Protein AF-A0A7X6NZ02-F1 (afdb_monomer)

Structure (mmCIF, N/CA/C/O backbone):
data_AF-A0A7X6NZ02-F1
#
_entry.id   AF-A0A7X6NZ02-F1
#
loop_
_atom_site.group_PDB
_atom_site.id
_atom_site.type_symbol
_atom_site.label_atom_id
_atom_site.label_alt_id
_atom_site.label_comp_id
_atom_site.label_asym_id
_atom_site.label_entity_id
_atom_site.label_seq_id
_atom_site.pdbx_PDB_ins_code
_atom_site.Cartn_x
_atom_site.Cartn_y
_atom_site.Cartn_z
_atom_site.occupancy
_atom_site.B_iso_or_equiv
_atom_site.auth_seq_id
_atom_site.auth_comp_id
_atom_site.auth_asym_id
_atom_site.auth_atom_id
_atom_site.pdbx_PDB_model_num
ATOM 1 N N . MET A 1 1 ? 21.501 83.899 -8.009 1.00 46.31 1 MET A N 1
ATOM 2 C CA . MET A 1 1 ? 20.487 82.890 -7.628 1.00 46.31 1 MET A CA 1
ATOM 3 C C . MET A 1 1 ? 20.580 81.729 -8.612 1.00 46.31 1 MET A C 1
ATOM 5 O O . MET A 1 1 ? 20.074 81.864 -9.714 1.00 46.31 1 MET A O 1
ATOM 9 N N . SER A 1 2 ? 21.240 80.621 -8.259 1.00 48.41 2 SER A N 1
ATOM 10 C CA . SER A 1 2 ? 21.331 79.442 -9.140 1.00 48.41 2 SER A CA 1
ATOM 11 C C . SER A 1 2 ? 21.045 78.177 -8.340 1.00 48.41 2 SER A C 1
ATOM 13 O O . SER A 1 2 ? 21.860 77.738 -7.535 1.00 48.41 2 SER A O 1
ATOM 15 N N . ARG A 1 3 ? 19.843 77.617 -8.525 1.00 57.31 3 ARG A N 1
ATOM 16 C CA . ARG A 1 3 ? 19.430 76.333 -7.945 1.00 57.31 3 ARG A CA 1
ATOM 17 C C . ARG A 1 3 ? 19.993 75.203 -8.809 1.00 57.31 3 ARG A C 1
ATOM 19 O O . ARG A 1 3 ? 19.470 74.936 -9.888 1.00 57.31 3 ARG A O 1
ATOM 26 N N . SER A 1 4 ? 21.047 74.549 -8.326 1.00 56.84 4 SER A N 1
ATOM 27 C CA . SER A 1 4 ? 21.543 73.292 -8.895 1.00 56.84 4 SER A CA 1
ATOM 28 C C . SER A 1 4 ? 20.487 72.196 -8.695 1.00 56.84 4 SER A C 1
ATOM 30 O O . SER A 1 4 ? 20.038 71.950 -7.573 1.00 56.84 4 SER A O 1
ATOM 32 N N . ARG A 1 5 ? 20.014 71.592 -9.792 1.00 63.12 5 ARG A N 1
ATOM 33 C CA . ARG A 1 5 ? 18.965 70.560 -9.787 1.00 63.12 5 ARG A CA 1
ATOM 34 C C . ARG A 1 5 ? 19.572 69.214 -9.391 1.00 63.12 5 ARG A C 1
ATOM 36 O O . ARG A 1 5 ? 20.459 68.706 -10.068 1.00 63.12 5 ARG A O 1
ATOM 43 N N . ARG A 1 6 ? 19.064 68.622 -8.309 1.00 61.19 6 ARG A N 1
ATOM 44 C CA . ARG A 1 6 ? 19.419 67.270 -7.857 1.00 61.19 6 ARG A CA 1
ATOM 45 C C . ARG A 1 6 ? 18.830 66.236 -8.834 1.00 61.19 6 ARG A C 1
ATOM 47 O O . ARG A 1 6 ? 17.635 66.328 -9.119 1.00 61.19 6 ARG A O 1
ATOM 54 N N . PRO A 1 7 ? 19.607 65.266 -9.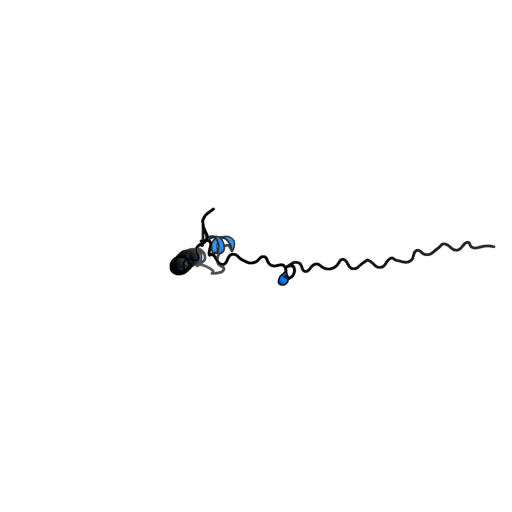347 1.00 60.12 7 PRO A N 1
ATOM 55 C CA . PRO A 1 7 ? 19.079 64.273 -10.274 1.00 60.12 7 PRO A CA 1
ATOM 56 C C . PRO A 1 7 ? 18.175 63.287 -9.526 1.00 60.12 7 PRO A C 1
ATOM 58 O O . PRO A 1 7 ? 18.567 62.691 -8.522 1.00 60.12 7 PRO A O 1
ATOM 61 N N . THR A 1 8 ? 16.946 63.128 -10.008 1.00 64.19 8 THR A N 1
ATOM 62 C CA . THR A 1 8 ? 15.986 62.140 -9.516 1.00 64.19 8 THR A CA 1
ATOM 63 C C . THR A 1 8 ? 16.355 60.759 -10.060 1.00 64.19 8 THR A C 1
ATOM 65 O O . THR A 1 8 ? 16.347 60.515 -11.266 1.00 64.19 8 THR A O 1
ATOM 68 N N . LYS A 1 9 ? 16.712 59.840 -9.156 1.00 63.50 9 LYS A N 1
ATOM 69 C CA . LYS A 1 9 ? 16.978 58.431 -9.476 1.00 63.50 9 LYS A CA 1
ATOM 70 C C . LYS A 1 9 ? 15.669 57.790 -9.956 1.00 63.50 9 LYS A C 1
ATOM 72 O O . LYS A 1 9 ? 14.696 57.758 -9.206 1.00 63.50 9 LYS A O 1
ATOM 77 N N . LYS A 1 10 ? 15.629 57.306 -11.201 1.00 67.94 10 LYS A N 1
ATOM 78 C CA . LYS A 1 10 ? 14.484 56.539 -11.717 1.00 67.94 10 LYS A CA 1
ATOM 79 C C . LYS A 1 10 ? 14.401 55.195 -10.976 1.00 67.94 10 LYS A C 1
ATOM 81 O O . LYS A 1 10 ? 15.439 54.549 -10.830 1.00 67.94 10 LYS A O 1
ATOM 86 N N . PRO A 1 11 ? 13.212 54.757 -10.527 1.00 62.28 11 PRO A N 1
ATOM 87 C CA . PRO A 1 11 ? 13.054 53.437 -9.934 1.00 62.28 11 PRO A CA 1
ATOM 88 C C . PRO A 1 11 ? 13.285 52.372 -11.012 1.00 62.28 11 PRO A C 1
ATOM 90 O O . PRO A 1 11 ? 12.618 52.368 -12.048 1.00 62.28 11 PRO A O 1
ATOM 93 N N . GLN A 1 12 ? 14.261 51.490 -10.789 1.00 65.94 12 GLN A N 1
ATOM 94 C CA . GLN A 1 12 ? 14.431 50.283 -11.594 1.00 65.94 12 GLN A CA 1
ATOM 95 C C . GLN A 1 12 ? 13.219 49.383 -11.355 1.00 65.94 12 GLN A C 1
ATOM 97 O O . GLN A 1 12 ? 12.921 49.032 -10.214 1.00 65.94 12 GLN A O 1
ATOM 102 N N . LYS A 1 13 ? 12.507 49.031 -12.431 1.00 64.94 13 LYS A N 1
ATOM 103 C CA . LYS A 1 13 ? 11.487 47.983 -12.366 1.00 64.94 13 LYS A CA 1
ATOM 104 C C . LYS A 1 13 ? 12.183 46.679 -11.961 1.00 64.94 13 LYS A C 1
ATOM 106 O O . LYS A 1 13 ? 13.188 46.349 -12.594 1.00 64.94 13 LYS A O 1
ATOM 111 N N . PRO A 1 14 ? 11.685 45.961 -10.941 1.00 61.91 14 PRO A N 1
ATOM 112 C 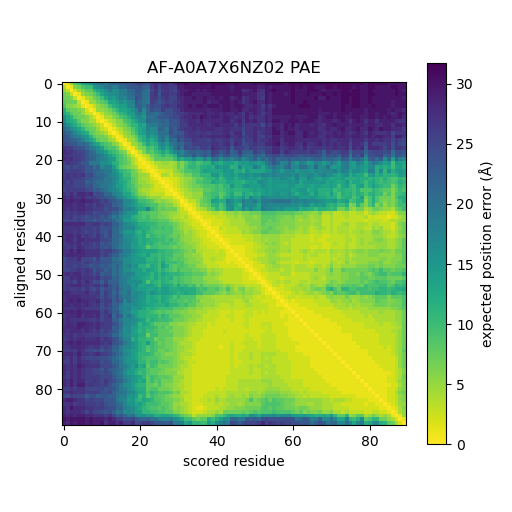CA . PRO A 1 14 ? 12.214 44.649 -10.616 1.00 61.91 14 PRO A CA 1
ATOM 113 C C . PRO A 1 14 ? 12.054 43.760 -11.849 1.00 61.91 14 PRO A C 1
ATOM 115 O O . PRO A 1 14 ? 10.976 43.694 -12.445 1.00 61.91 14 PRO A O 1
ATOM 118 N N . THR A 1 15 ? 13.149 43.135 -12.271 1.00 65.69 15 THR A N 1
ATOM 119 C CA . THR A 1 15 ? 13.112 42.068 -13.265 1.00 65.69 15 THR A CA 1
ATOM 120 C C . THR A 1 15 ? 12.181 40.983 -12.734 1.00 65.69 15 THR A C 1
ATOM 122 O O . THR A 1 15 ? 12.353 40.574 -11.582 1.00 65.69 15 THR A O 1
ATOM 125 N N . PRO A 1 16 ? 11.178 40.539 -13.512 1.00 60.97 16 PRO A N 1
ATOM 126 C CA . PRO A 1 16 ? 10.333 39.440 -13.088 1.00 60.97 16 PRO A CA 1
ATOM 127 C C . PRO A 1 16 ? 11.243 38.227 -12.924 1.00 60.97 16 PRO A C 1
ATOM 129 O O . PRO A 1 16 ? 11.815 37.728 -13.892 1.00 60.97 16 PRO A O 1
ATOM 132 N N . VAL A 1 17 ? 11.444 37.808 -11.676 1.00 64.75 17 VAL A N 1
ATOM 133 C CA . VAL A 1 17 ? 12.033 36.507 -11.384 1.00 64.75 17 VAL A CA 1
ATOM 134 C C . VAL A 1 17 ? 11.064 35.522 -12.009 1.00 64.75 17 VAL A C 1
ATOM 136 O O . VAL A 1 17 ? 9.902 35.491 -11.603 1.00 64.75 17 VAL A O 1
ATOM 139 N N . ALA A 1 18 ? 11.504 34.819 -13.056 1.00 65.12 18 ALA A N 1
ATOM 140 C CA . ALA A 1 18 ? 10.703 33.787 -13.691 1.00 65.12 18 ALA A CA 1
ATOM 141 C C . ALA A 1 18 ? 10.197 32.877 -12.573 1.00 65.12 18 ALA A C 1
ATOM 143 O O . ALA A 1 18 ? 10.995 32.258 -11.864 1.00 65.12 18 ALA A O 1
ATOM 144 N N . THR A 1 19 ? 8.888 32.908 -12.338 1.00 65.75 19 THR A N 1
ATOM 145 C CA . THR A 1 19 ? 8.230 32.049 -11.368 1.00 65.75 19 THR A CA 1
ATOM 146 C C . THR A 1 19 ? 8.409 30.646 -11.917 1.00 65.75 19 THR A C 1
ATOM 148 O O . THR A 1 19 ? 7.661 30.227 -12.790 1.00 65.75 19 THR A O 1
ATOM 151 N N . ARG A 1 20 ? 9.489 29.963 -11.519 1.00 65.44 20 ARG A N 1
ATOM 152 C CA . ARG A 1 20 ? 9.609 28.530 -11.770 1.00 65.44 20 ARG A CA 1
ATOM 153 C C . ARG A 1 20 ? 8.381 27.921 -11.123 1.00 65.44 20 ARG A C 1
ATOM 155 O O . ARG A 1 20 ? 8.187 28.102 -9.919 1.00 65.44 20 ARG A O 1
ATOM 162 N N . ASP A 1 21 ? 7.563 27.254 -11.925 1.00 73.00 21 ASP A N 1
ATOM 163 C CA . ASP A 1 21 ? 6.493 26.434 -11.392 1.00 73.00 21 ASP A CA 1
ATOM 164 C C . ASP A 1 21 ? 7.116 25.474 -10.386 1.00 73.00 21 ASP A C 1
ATOM 166 O O . ASP A 1 21 ? 8.119 24.811 -10.664 1.00 73.00 21 ASP A O 1
ATOM 170 N N . PHE A 1 22 ? 6.563 25.477 -9.175 1.00 74.62 22 PHE A N 1
ATOM 171 C CA . PHE A 1 22 ? 7.101 24.740 -8.034 1.00 74.62 22 PHE A CA 1
ATOM 172 C C . PHE A 1 22 ? 7.295 23.248 -8.352 1.00 74.62 22 PHE A C 1
ATOM 174 O O . PHE A 1 22 ? 8.229 22.627 -7.854 1.00 74.62 22 PHE A O 1
ATOM 181 N N . TRP A 1 23 ? 6.449 22.709 -9.231 1.00 80.69 23 TRP A N 1
ATOM 182 C CA . TRP A 1 23 ? 6.441 21.310 -9.649 1.00 80.69 23 TRP A CA 1
ATOM 183 C C . TRP A 1 23 ? 7.244 21.017 -10.929 1.00 80.69 23 TRP A C 1
ATOM 185 O O . TRP A 1 23 ? 7.374 19.854 -11.291 1.00 80.69 23 TRP A O 1
ATOM 195 N N . GLY A 1 24 ? 7.818 22.030 -11.590 1.00 82.56 24 GLY A N 1
ATOM 196 C CA . GLY A 1 24 ? 8.498 21.861 -12.881 1.00 82.56 24 GLY A CA 1
ATOM 197 C C . GLY A 1 24 ? 7.535 21.635 -14.053 1.00 8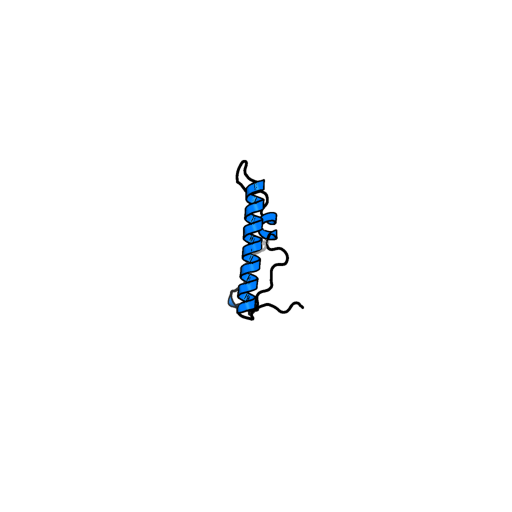2.56 24 GLY A C 1
ATOM 198 O O . GLY A 1 24 ? 6.328 21.840 -13.920 1.00 82.56 24 GLY A O 1
ATOM 199 N N . SER A 1 25 ? 8.075 21.256 -15.215 1.00 83.44 25 SER A N 1
ATOM 200 C CA . SER A 1 25 ? 7.278 20.906 -16.395 1.00 83.44 25 SER A CA 1
ATOM 201 C C . SER A 1 25 ? 7.098 19.388 -16.503 1.00 83.44 25 SER A C 1
ATOM 203 O O . SER A 1 25 ? 7.957 18.624 -16.066 1.00 83.44 25 SER A O 1
ATOM 205 N N . PHE A 1 26 ? 5.982 18.939 -17.088 1.00 79.94 26 PHE A N 1
ATOM 206 C CA . PHE A 1 26 ? 5.749 17.510 -17.338 1.00 79.94 26 PHE A CA 1
ATOM 207 C C . PHE A 1 26 ? 6.784 16.908 -18.296 1.00 79.94 26 PHE A C 1
ATOM 209 O O . PHE A 1 26 ? 7.111 15.732 -18.165 1.00 79.94 26 PHE A O 1
ATOM 216 N N . ASP A 1 27 ? 7.313 17.717 -19.215 1.00 84.44 27 ASP A N 1
ATOM 217 C CA . ASP A 1 27 ? 8.325 17.298 -20.188 1.00 84.44 27 ASP A CA 1
ATOM 218 C C . ASP A 1 27 ? 9.690 17.018 -19.531 1.00 84.44 27 ASP A C 1
ATOM 220 O O . ASP A 1 27 ? 10.516 16.315 -20.107 1.00 84.44 27 ASP A O 1
ATOM 224 N N . ASP A 1 28 ? 9.917 17.528 -18.314 1.00 84.19 28 ASP A N 1
ATOM 225 C CA . ASP A 1 28 ? 11.144 17.310 -17.537 1.00 84.19 28 ASP A CA 1
ATOM 226 C C . ASP A 1 28 ? 11.065 16.082 -16.610 1.00 84.19 28 ASP A C 1
ATOM 228 O O . ASP A 1 28 ? 12.000 15.823 -15.843 1.00 84.19 28 ASP A O 1
ATOM 232 N N . LEU A 1 29 ? 9.952 15.339 -16.613 1.00 83.12 29 LEU A N 1
ATOM 233 C CA . LEU A 1 29 ? 9.830 14.152 -15.772 1.00 83.12 29 LEU A CA 1
ATOM 234 C C . LEU A 1 29 ? 10.790 13.061 -16.269 1.00 83.12 29 LEU A C 1
ATOM 236 O O . LEU A 1 29 ? 10.813 12.765 -17.465 1.00 83.12 29 LEU A O 1
ATOM 240 N N . PRO A 1 30 ? 11.572 12.434 -15.371 1.00 81.94 30 PRO A N 1
ATOM 241 C CA . PRO A 1 30 ? 12.385 11.295 -15.755 1.00 81.94 30 PRO A CA 1
ATOM 242 C C . PRO A 1 30 ? 11.479 10.178 -16.271 1.00 81.94 30 PRO A C 1
ATOM 244 O O . PRO A 1 30 ? 10.375 9.965 -15.762 1.00 81.94 30 PRO A O 1
ATOM 247 N N . GLU A 1 31 ? 11.964 9.449 -17.271 1.00 80.94 31 GLU A N 1
ATOM 248 C CA . GLU A 1 31 ? 11.297 8.242 -17.738 1.00 80.94 31 GLU A CA 1
ATOM 249 C C . GLU A 1 31 ? 11.230 7.254 -16.563 1.00 80.94 31 GLU A C 1
ATOM 251 O O . GLU A 1 31 ? 12.251 6.901 -15.967 1.00 80.94 31 GLU A O 1
ATOM 256 N N . GLY A 1 32 ? 10.010 6.920 -16.136 1.00 73.69 32 GLY A N 1
ATOM 257 C CA . GLY A 1 32 ? 9.789 6.130 -14.929 1.00 73.69 32 GLY A CA 1
ATOM 258 C C . GLY A 1 32 ? 10.200 4.673 -15.121 1.00 73.69 32 GLY A C 1
ATOM 259 O O . GLY A 1 32 ? 9.996 4.105 -16.194 1.00 73.69 32 GLY A O 1
ATOM 260 N N . ASP A 1 33 ? 10.719 4.045 -14.063 1.00 78.88 33 ASP A N 1
ATOM 261 C CA . ASP A 1 33 ? 10.839 2.589 -14.037 1.00 78.88 33 ASP A CA 1
ATOM 262 C C . ASP A 1 33 ? 9.426 1.982 -14.027 1.00 78.88 33 ASP A C 1
ATOM 264 O O . ASP A 1 33 ? 8.603 2.289 -13.163 1.00 78.88 33 ASP A O 1
ATOM 268 N N . ALA A 1 34 ? 9.127 1.142 -15.019 1.00 81.12 34 ALA A N 1
ATOM 269 C CA . ALA A 1 34 ? 7.846 0.448 -15.119 1.00 81.12 34 ALA A CA 1
ATOM 270 C C . ALA A 1 34 ? 7.709 -0.687 -14.087 1.00 81.12 34 ALA A C 1
ATOM 272 O O . ALA A 1 34 ? 6.637 -1.289 -13.966 1.00 81.12 34 ALA A O 1
ATOM 273 N N . ARG A 1 35 ? 8.791 -1.013 -13.371 1.00 88.81 35 ARG A N 1
ATOM 274 C CA . ARG A 1 35 ? 8.826 -2.073 -12.371 1.00 88.81 35 ARG A CA 1
ATOM 275 C C . ARG A 1 35 ? 8.285 -1.602 -11.023 1.00 88.81 35 ARG A C 1
ATOM 277 O O . ARG A 1 35 ? 8.460 -0.469 -10.587 1.00 88.81 35 ARG A O 1
ATOM 284 N N . VAL A 1 36 ? 7.630 -2.522 -10.332 1.00 89.00 36 VAL A N 1
ATOM 285 C CA . VAL A 1 36 ? 7.016 -2.318 -9.026 1.00 89.00 36 VAL A CA 1
ATOM 286 C C . VAL A 1 36 ? 8.011 -2.710 -7.941 1.00 89.00 36 VAL A C 1
ATOM 288 O O . VAL A 1 36 ? 8.395 -3.876 -7.834 1.00 89.00 36 VAL A O 1
ATOM 291 N N . SER A 1 37 ? 8.382 -1.747 -7.099 1.00 89.75 37 SER A N 1
ATOM 292 C CA . SER A 1 37 ? 9.103 -2.015 -5.854 1.00 89.75 37 SER A CA 1
ATOM 293 C C . SER A 1 37 ? 8.103 -2.294 -4.720 1.00 89.75 37 SER A C 1
ATOM 295 O O . SER A 1 37 ? 7.200 -1.479 -4.494 1.00 89.75 37 SER A O 1
ATOM 297 N N . PRO A 1 38 ? 8.196 -3.436 -4.015 1.00 86.56 38 PRO A N 1
ATOM 298 C CA . PRO A 1 38 ? 7.291 -3.745 -2.914 1.00 86.56 38 PRO A CA 1
ATOM 299 C C . PRO A 1 38 ? 7.523 -2.790 -1.736 1.00 86.56 38 PRO A C 1
ATOM 301 O O . PRO A 1 38 ? 8.656 -2.592 -1.300 1.00 86.56 38 PRO A O 1
ATOM 304 N N . ALA A 1 39 ? 6.450 -2.230 -1.174 1.00 87.81 39 ALA A N 1
ATOM 305 C CA . ALA A 1 39 ? 6.557 -1.412 0.031 1.00 87.81 39 ALA A CA 1
ATOM 306 C C . ALA A 1 39 ? 7.061 -2.258 1.216 1.00 87.81 39 ALA A C 1
ATOM 308 O O . ALA A 1 39 ? 6.493 -3.311 1.508 1.00 87.81 39 ALA A O 1
ATOM 309 N N . SER A 1 40 ? 8.094 -1.778 1.915 1.00 88.62 40 SER A N 1
ATOM 310 C CA . SER A 1 40 ? 8.675 -2.456 3.084 1.00 88.62 40 SER A CA 1
ATOM 311 C C . SER A 1 40 ? 7.712 -2.521 4.271 1.00 88.62 40 SER A C 1
ATOM 313 O O . SER A 1 40 ? 7.650 -3.534 4.964 1.00 88.62 40 SER A O 1
ATOM 315 N N . ASP A 1 41 ? 6.932 -1.459 4.474 1.00 91.38 41 ASP A N 1
ATOM 316 C CA . ASP A 1 41 ? 5.828 -1.405 5.427 1.00 91.38 41 ASP A CA 1
ATOM 317 C C . ASP A 1 41 ? 4.614 -0.718 4.768 1.00 91.38 41 ASP A C 1
ATOM 319 O O . ASP A 1 41 ? 4.524 0.515 4.743 1.00 91.38 41 ASP A O 1
ATOM 323 N N . PRO A 1 42 ? 3.657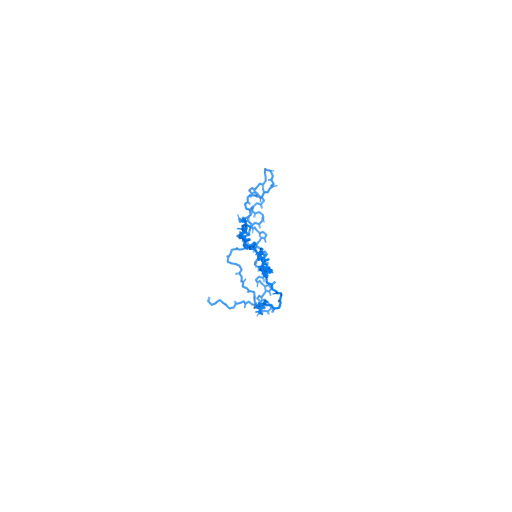 -1.491 4.218 1.00 88.12 42 PRO A N 1
ATOM 324 C CA . PRO A 1 42 ? 2.440 -0.948 3.617 1.00 88.12 42 PRO A CA 1
ATOM 325 C C . PRO A 1 42 ? 1.560 -0.165 4.603 1.00 88.12 42 PRO A C 1
ATOM 327 O O . PRO A 1 42 ? 0.793 0.703 4.184 1.00 88.12 42 PRO A O 1
ATOM 330 N N . ALA A 1 43 ? 1.653 -0.454 5.906 1.00 89.75 43 ALA A N 1
ATOM 331 C CA . ALA A 1 43 ? 0.837 0.185 6.934 1.00 89.75 43 ALA A CA 1
ATOM 332 C C . ALA A 1 43 ? 1.375 1.564 7.357 1.00 89.75 43 ALA A C 1
ATOM 334 O O . ALA A 1 43 ? 0.629 2.333 7.968 1.00 89.75 43 ALA A O 1
ATOM 335 N N . SER A 1 44 ? 2.611 1.913 6.972 1.00 90.31 44 SER A N 1
ATOM 336 C CA . SER A 1 44 ? 3.251 3.218 7.235 1.00 90.31 44 SER A CA 1
ATOM 337 C C . SER A 1 44 ? 2.371 4.414 6.875 1.00 90.31 44 SER A C 1
ATOM 339 O O . SER A 1 44 ? 2.378 5.441 7.549 1.00 90.31 44 SER A O 1
ATOM 341 N N . VAL A 1 45 ? 1.615 4.298 5.778 1.00 86.25 45 VAL A N 1
ATOM 342 C CA . VAL A 1 45 ? 0.734 5.369 5.301 1.00 86.25 45 VAL A CA 1
ATOM 343 C C . VAL A 1 45 ? -0.333 5.670 6.346 1.00 86.25 45 VAL A C 1
ATOM 345 O O . VAL A 1 45 ? -0.513 6.824 6.720 1.00 86.25 45 VAL A O 1
ATOM 348 N N . VAL A 1 46 ? -0.995 4.637 6.866 1.00 87.31 46 VAL A N 1
ATOM 349 C CA . VAL A 1 46 ? -2.060 4.781 7.864 1.00 87.31 46 VAL A CA 1
ATOM 350 C C . VAL A 1 46 ? -1.508 5.353 9.167 1.00 87.31 46 VAL A C 1
ATOM 352 O O . VAL A 1 46 ? -2.092 6.285 9.711 1.00 87.31 46 VAL A O 1
ATOM 355 N N . THR A 1 47 ? -0.365 4.853 9.642 1.00 85.50 47 THR A N 1
ATOM 356 C CA . THR A 1 47 ? 0.241 5.326 10.897 1.00 85.50 47 THR A CA 1
ATOM 357 C C . THR A 1 47 ? 0.740 6.769 10.794 1.00 85.50 47 THR A C 1
ATOM 359 O O . THR A 1 47 ? 0.664 7.512 11.771 1.00 85.50 47 THR A O 1
ATOM 362 N N . SER A 1 48 ? 1.180 7.214 9.610 1.00 90.88 48 SER A N 1
ATOM 363 C CA . SER A 1 48 ? 1.612 8.602 9.383 1.00 90.88 48 SER A CA 1
ATOM 364 C C . SER A 1 48 ? 0.481 9.637 9.434 1.00 90.88 48 SER A C 1
ATOM 366 O O . SER A 1 48 ? 0.740 10.811 9.696 1.00 90.88 48 SER A O 1
ATOM 368 N N . LEU A 1 49 ? -0.768 9.216 9.205 1.00 89.12 49 LEU A N 1
ATOM 369 C CA . LEU A 1 49 ? -1.934 10.107 9.179 1.00 89.12 49 LEU A CA 1
ATOM 370 C C . LEU A 1 49 ? -2.474 10.423 10.582 1.00 89.12 49 LEU A C 1
ATOM 372 O O . LEU A 1 49 ? -3.322 11.304 10.730 1.00 89.12 49 LEU A O 1
ATOM 376 N N . GLY A 1 50 ? -1.962 9.744 11.611 1.00 88.19 50 GLY A N 1
ATOM 377 C CA . GLY A 1 50 ? -2.413 9.888 12.989 1.00 88.19 50 GLY A CA 1
ATOM 378 C C . GLY A 1 50 ? -3.702 9.120 13.276 1.00 88.19 50 GLY A C 1
ATOM 379 O O . GLY A 1 50 ? -4.131 8.256 12.513 1.00 88.19 50 GLY A O 1
ATOM 380 N N . SER A 1 51 ? -4.313 9.415 14.424 1.00 88.81 51 SER A N 1
ATOM 381 C CA . SER A 1 51 ? -5.505 8.700 14.874 1.00 88.81 51 SER A CA 1
ATOM 382 C C . SER A 1 51 ? -6.694 8.911 13.927 1.00 88.81 51 SER A C 1
ATOM 384 O O . SER A 1 51 ? -6.995 10.055 13.570 1.00 88.81 51 SER A O 1
ATOM 386 N N . PRO A 1 52 ? -7.419 7.838 13.558 1.00 88.38 52 PRO A N 1
ATOM 387 C CA . PRO A 1 52 ? -8.622 7.948 12.746 1.00 88.38 52 PRO A CA 1
ATOM 388 C C . PRO A 1 52 ? -9.657 8.880 13.392 1.00 88.38 52 PRO A C 1
ATOM 390 O O . PRO A 1 52 ? -9.914 8.744 14.590 1.00 88.38 52 PRO A O 1
ATOM 393 N N .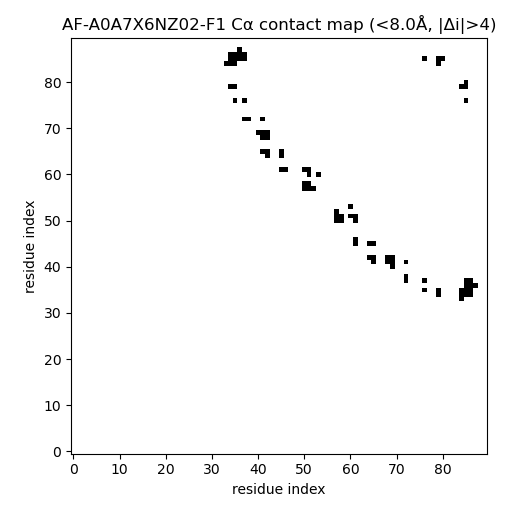 PRO A 1 53 ? -10.318 9.775 12.635 1.00 88.56 53 PRO A N 1
ATOM 394 C CA . PRO A 1 53 ? -11.360 10.659 13.159 1.00 88.56 53 PRO A CA 1
ATOM 395 C C . PRO A 1 53 ? -12.697 9.911 13.334 1.00 88.56 53 PRO A C 1
ATOM 397 O O . PRO A 1 53 ? -13.728 10.302 12.789 1.00 88.56 53 PRO A O 1
ATOM 400 N N . LEU A 1 54 ? -12.675 8.796 14.067 1.00 87.44 54 LEU A N 1
ATOM 401 C CA . LEU A 1 54 ? -13.815 7.919 14.328 1.00 87.44 54 LEU A CA 1
ATOM 402 C C . LEU A 1 54 ? -14.016 7.809 15.839 1.00 87.44 54 LEU A C 1
ATOM 404 O O . LEU A 1 54 ? -13.473 6.910 16.477 1.00 87.44 54 LEU A O 1
ATOM 408 N N . ALA A 1 55 ? -14.785 8.752 16.388 1.00 89.38 55 ALA A N 1
ATOM 409 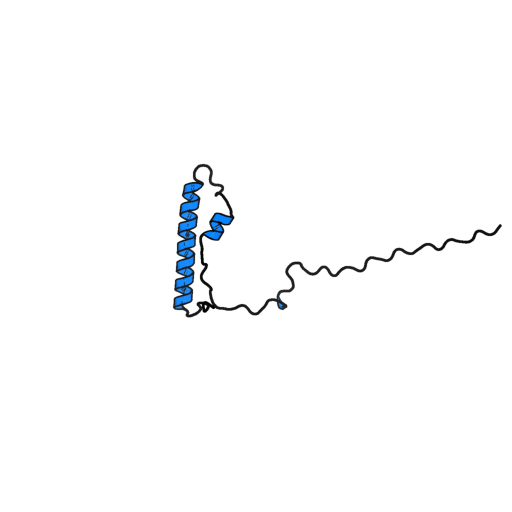C CA . ALA A 1 55 ? -14.998 8.897 17.826 1.00 89.38 55 ALA A CA 1
ATOM 410 C C . ALA A 1 55 ? -15.431 7.576 18.488 1.00 89.38 55 ALA A C 1
ATOM 412 O O . ALA A 1 55 ? -16.463 7.006 18.128 1.00 89.38 55 ALA A O 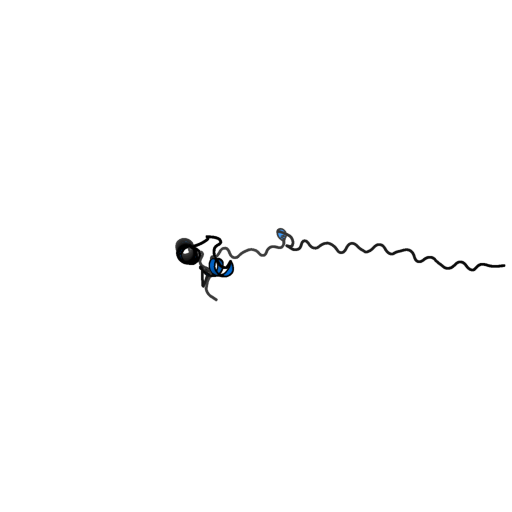1
ATOM 413 N N . GLY A 1 56 ? -14.649 7.105 19.462 1.00 90.62 56 GLY A N 1
ATOM 414 C CA . GLY A 1 56 ? -14.904 5.865 20.206 1.00 90.62 56 GLY A CA 1
ATOM 415 C C . GLY A 1 56 ? -14.531 4.574 19.466 1.00 90.62 56 GLY A C 1
ATOM 416 O O . GLY A 1 56 ? -14.743 3.479 19.993 1.00 90.62 56 GLY A O 1
ATOM 417 N N . HIS A 1 57 ? -13.980 4.676 18.257 1.00 89.62 57 HIS A N 1
ATOM 418 C CA . HIS A 1 57 ? -13.575 3.552 17.412 1.00 89.62 57 HIS A CA 1
ATOM 419 C C . HIS A 1 57 ? -12.161 3.714 16.845 1.00 89.62 57 HIS A C 1
ATOM 421 O O . HIS A 1 57 ? -11.786 2.992 15.923 1.00 89.62 57 HIS A O 1
ATOM 427 N N . GLU A 1 58 ? -11.362 4.624 17.393 1.00 91.31 58 GLU A N 1
ATOM 428 C CA . GLU A 1 58 ? -10.058 5.020 16.862 1.00 91.31 58 GLU A CA 1
ATOM 429 C C . GLU A 1 58 ? -9.112 3.814 16.751 1.00 91.31 58 GLU A C 1
ATOM 431 O O . GLU A 1 58 ? -8.557 3.553 15.686 1.00 91.31 58 GLU A O 1
ATOM 436 N N . GLN A 1 59 ? -9.011 3.015 17.818 1.00 87.44 59 GLN A N 1
ATOM 437 C CA . GLN A 1 59 ? -8.142 1.830 17.869 1.00 87.44 59 GLN A CA 1
ATOM 438 C C . GLN A 1 59 ? -8.612 0.717 16.924 1.00 87.44 59 GLN A C 1
ATOM 440 O O . GLN A 1 59 ? -7.817 0.093 16.223 1.00 87.44 59 GLN A O 1
ATOM 445 N N . VAL A 1 60 ? -9.922 0.459 16.890 1.00 92.50 60 VAL A N 1
ATOM 446 C CA . VAL A 1 60 ? -10.500 -0.593 16.043 1.00 92.50 60 VAL A CA 1
ATOM 447 C C . VAL A 1 60 ? -10.339 -0.232 14.566 1.00 92.50 60 VAL A C 1
ATOM 449 O O . VAL A 1 60 ? -9.991 -1.089 13.755 1.00 92.50 60 VAL A O 1
ATOM 452 N N . ALA A 1 61 ?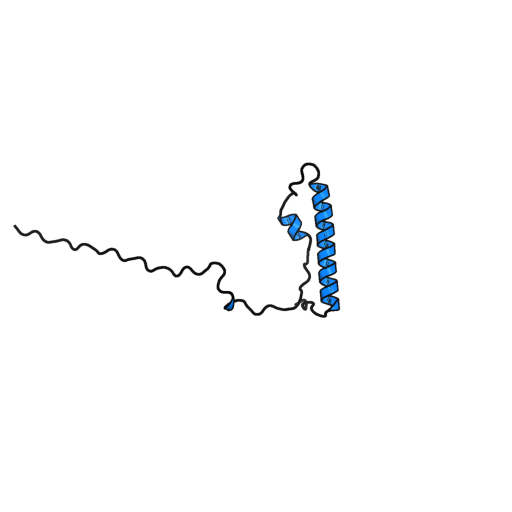 -10.545 1.037 14.217 1.00 91.38 61 ALA A N 1
ATOM 453 C CA . ALA A 1 61 ? -10.345 1.532 12.864 1.00 91.38 61 ALA A CA 1
ATOM 454 C C . ALA A 1 61 ? -8.887 1.395 12.411 1.00 91.38 61 ALA A C 1
ATOM 456 O O . ALA A 1 61 ? -8.643 0.902 11.311 1.00 91.38 61 ALA A O 1
ATOM 457 N N . GLU A 1 62 ? -7.926 1.756 13.264 1.00 90.38 62 GLU A N 1
ATOM 458 C CA . GLU A 1 62 ? -6.498 1.618 12.963 1.00 90.38 62 GLU A CA 1
ATOM 459 C C . GLU A 1 62 ? -6.114 0.160 12.659 1.00 90.38 62 GLU A C 1
ATOM 461 O O . GLU A 1 62 ? -5.439 -0.112 11.663 1.00 90.38 62 GLU A O 1
ATOM 466 N N . HIS A 1 63 ? -6.630 -0.798 13.439 1.00 91.75 63 HIS A N 1
ATOM 467 C CA . HIS A 1 63 ? -6.428 -2.226 13.181 1.00 91.75 63 HIS A CA 1
ATOM 468 C C . HIS A 1 63 ? -6.953 -2.669 11.809 1.00 91.75 63 HIS A C 1
ATOM 470 O O . HIS A 1 63 ? -6.255 -3.381 11.081 1.00 91.75 63 HIS A O 1
ATOM 476 N N . TYR A 1 64 ? -8.166 -2.255 11.435 1.00 93.88 64 TYR A N 1
ATOM 477 C CA . TYR A 1 64 ? -8.735 -2.623 10.138 1.00 93.88 64 TYR A CA 1
ATOM 478 C C . TYR A 1 64 ? -8.015 -1.951 8.973 1.00 93.88 64 TYR A C 1
ATOM 480 O O . TYR A 1 64 ? -7.763 -2.603 7.960 1.00 93.88 64 TYR A O 1
ATOM 488 N N . PHE A 1 65 ? -7.644 -0.678 9.111 1.00 92.56 65 PHE A N 1
ATOM 489 C CA . PHE A 1 65 ? -6.868 0.015 8.091 1.00 92.56 65 PHE A CA 1
ATOM 490 C C . PHE A 1 65 ? -5.531 -0.678 7.857 1.00 92.56 65 PHE A C 1
ATOM 492 O O . PHE A 1 65 ? -5.213 -1.000 6.715 1.00 92.56 65 PHE A O 1
ATOM 499 N N . ARG A 1 66 ? -4.804 -1.027 8.921 1.00 92.81 66 ARG A N 1
ATOM 500 C CA . ARG A 1 66 ? -3.569 -1.806 8.804 1.00 92.81 66 ARG A CA 1
ATOM 501 C C . ARG A 1 66 ? -3.775 -3.110 8.025 1.00 92.81 66 ARG A C 1
ATOM 503 O O . ARG A 1 66 ? -3.062 -3.352 7.056 1.00 92.81 66 ARG A O 1
ATOM 510 N N . ALA A 1 67 ? -4.786 -3.903 8.385 1.00 94.44 67 ALA A N 1
ATOM 511 C CA . ALA A 1 67 ? -5.063 -5.179 7.721 1.00 94.44 67 ALA A CA 1
ATOM 512 C C . ALA A 1 67 ? -5.394 -5.020 6.223 1.00 94.44 67 ALA A C 1
ATOM 514 O O . ALA A 1 67 ? -4.979 -5.834 5.394 1.00 94.44 67 ALA A O 1
ATOM 515 N N . ILE A 1 68 ? -6.132 -3.966 5.859 1.00 94.56 68 ILE A N 1
ATOM 516 C CA . ILE A 1 68 ? -6.467 -3.665 4.462 1.00 94.56 68 ILE A CA 1
ATOM 517 C C . ILE A 1 68 ? -5.207 -3.291 3.678 1.00 94.56 68 ILE A C 1
ATOM 519 O O . ILE A 1 68 ? -5.006 -3.812 2.582 1.00 94.56 68 ILE A O 1
ATOM 523 N N . TYR A 1 69 ? -4.353 -2.429 4.232 1.00 93.31 69 TYR A N 1
ATOM 524 C CA . TYR A 1 69 ? -3.133 -1.975 3.562 1.00 93.31 69 TYR A CA 1
ATOM 525 C C . TYR A 1 69 ? -2.100 -3.094 3.404 1.00 93.31 69 TYR A C 1
ATOM 527 O O . TYR A 1 69 ? -1.535 -3.247 2.322 1.00 93.31 69 TYR A O 1
ATOM 535 N N . GLU A 1 70 ? -1.906 -3.927 4.429 1.00 93.44 70 GLU A N 1
ATOM 536 C CA . GLU A 1 70 ? -1.043 -5.112 4.342 1.00 93.44 70 GLU A CA 1
ATOM 537 C C . GLU A 1 70 ? -1.521 -6.054 3.227 1.00 93.44 70 GLU A C 1
ATOM 539 O O . GLU A 1 70 ? -0.735 -6.495 2.383 1.00 93.44 70 GLU A O 1
ATOM 544 N N . ARG A 1 71 ? -2.835 -6.306 3.153 1.00 94.88 71 ARG A N 1
ATOM 545 C CA . ARG A 1 71 ? -3.405 -7.163 2.110 1.00 94.88 71 ARG A CA 1
ATOM 546 C C . ARG A 1 71 ? -3.325 -6.542 0.718 1.00 94.88 71 ARG A C 1
ATOM 548 O O . ARG A 1 71 ? -3.042 -7.259 -0.240 1.00 94.88 71 ARG A O 1
ATOM 555 N N . ALA A 1 72 ? -3.577 -5.243 0.592 1.00 94.19 72 ALA A N 1
ATOM 556 C CA . ALA A 1 72 ? -3.468 -4.529 -0.675 1.00 94.19 72 ALA A CA 1
ATOM 557 C C . ALA A 1 72 ? -2.024 -4.536 -1.195 1.00 94.19 72 ALA A C 1
ATOM 559 O O . ALA A 1 72 ? -1.809 -4.828 -2.370 1.00 94.19 72 ALA A O 1
ATOM 560 N N . GLY A 1 73 ? -1.041 -4.306 -0.317 1.00 93.06 73 GLY A N 1
ATOM 561 C CA . GLY A 1 73 ? 0.380 -4.393 -0.651 1.00 93.06 73 GLY A CA 1
ATOM 562 C C . GLY A 1 73 ? 0.777 -5.789 -1.132 1.00 93.06 73 GLY A C 1
ATOM 563 O O . GLY A 1 73 ? 1.374 -5.929 -2.199 1.00 93.06 73 GLY A O 1
ATOM 564 N N . GLY A 1 74 ? 0.363 -6.835 -0.409 1.00 93.31 74 GLY A N 1
ATOM 565 C CA . GLY A 1 74 ? 0.600 -8.222 -0.822 1.00 93.31 74 GLY A CA 1
ATOM 566 C C . GLY A 1 74 ? -0.069 -8.585 -2.155 1.00 93.31 74 GLY A C 1
ATOM 567 O O . GLY A 1 74 ? 0.519 -9.291 -2.973 1.00 93.31 74 GLY A O 1
ATOM 568 N N . LEU A 1 75 ? -1.276 -8.074 -2.414 1.00 95.44 75 LEU A N 1
ATOM 569 C CA . LEU A 1 75 ? -1.968 -8.281 -3.688 1.00 95.44 75 LEU A CA 1
ATOM 570 C C . LEU A 1 75 ? -1.254 -7.576 -4.846 1.00 95.44 75 LEU A C 1
ATOM 572 O O . LEU A 1 75 ? -1.052 -8.188 -5.892 1.00 95.44 75 LEU A O 1
ATOM 576 N N . ALA A 1 76 ? -0.854 -6.317 -4.663 1.00 92.56 76 ALA A N 1
ATOM 577 C CA . ALA A 1 76 ? -0.099 -5.569 -5.665 1.00 92.56 76 ALA A CA 1
ATOM 578 C C . ALA A 1 76 ? 1.220 -6.280 -6.002 1.00 92.56 76 ALA A C 1
ATOM 580 O O . ALA A 1 76 ? 1.540 -6.453 -7.177 1.00 92.56 76 ALA A O 1
ATOM 581 N N . PHE A 1 77 ? 1.924 -6.780 -4.982 1.00 93.50 77 PHE A N 1
ATOM 582 C CA . PHE A 1 77 ? 3.112 -7.611 -5.157 1.00 93.50 77 PHE A CA 1
ATOM 583 C C . PHE A 1 77 ? 2.823 -8.876 -5.972 1.00 93.50 77 PHE A C 1
ATOM 585 O O . PHE A 1 77 ? 3.531 -9.159 -6.932 1.00 93.50 77 PHE A O 1
ATOM 592 N N . ALA A 1 78 ? 1.767 -9.621 -5.638 1.00 95.12 78 ALA A N 1
ATOM 593 C CA . ALA A 1 78 ? 1.410 -10.841 -6.358 1.00 95.12 78 ALA A CA 1
ATOM 594 C C . ALA A 1 78 ? 1.057 -10.571 -7.831 1.00 95.12 78 ALA A C 1
ATOM 596 O O . ALA A 1 78 ? 1.447 -11.337 -8.712 1.00 95.12 78 ALA A O 1
ATOM 597 N N . ILE A 1 79 ? 0.355 -9.469 -8.113 1.00 95.62 79 ILE A N 1
ATOM 598 C CA . ILE A 1 79 ? 0.040 -9.047 -9.484 1.00 95.62 79 ILE A CA 1
ATOM 599 C C . ILE A 1 79 ? 1.323 -8.670 -10.232 1.00 95.62 79 ILE A C 1
ATOM 601 O O . ILE A 1 79 ? 1.515 -9.115 -11.364 1.00 95.62 79 ILE A O 1
ATOM 605 N N . ALA A 1 80 ? 2.217 -7.897 -9.613 1.00 93.69 80 ALA A N 1
ATOM 606 C CA . ALA A 1 80 ? 3.499 -7.532 -10.210 1.00 93.69 80 ALA A CA 1
ATOM 607 C C . ALA A 1 80 ? 4.366 -8.769 -10.494 1.00 93.69 80 ALA A C 1
ATOM 609 O O . ALA A 1 80 ? 4.917 -8.894 -11.588 1.00 93.69 80 ALA A O 1
ATOM 610 N N . ALA A 1 81 ? 4.417 -9.717 -9.552 1.00 93.31 81 ALA A N 1
ATOM 611 C CA . ALA A 1 81 ? 5.107 -10.996 -9.710 1.00 93.31 81 ALA A CA 1
ATOM 612 C C . ALA A 1 81 ? 4.540 -11.791 -10.890 1.00 93.31 81 ALA A C 1
ATOM 614 O O . ALA A 1 81 ? 5.294 -12.268 -11.735 1.00 93.31 81 ALA A O 1
ATOM 615 N N . GLY A 1 82 ? 3.210 -11.890 -10.978 1.00 95.00 82 GLY A N 1
ATOM 616 C CA . GLY A 1 82 ? 2.524 -12.607 -12.053 1.00 95.00 82 GLY A CA 1
ATOM 617 C C . GLY A 1 82 ? 2.751 -12.004 -13.441 1.00 95.00 82 GLY A C 1
ATOM 618 O O . GLY A 1 82 ? 2.702 -12.730 -14.429 1.00 95.00 82 GLY A O 1
ATOM 619 N N . ASN A 1 83 ? 3.036 -10.701 -13.517 1.00 93.69 83 ASN A N 1
ATOM 620 C CA . ASN A 1 83 ? 3.354 -10.002 -14.765 1.00 93.69 83 ASN A CA 1
ATOM 621 C C . ASN A 1 83 ? 4.868 -9.861 -15.015 1.00 93.69 83 ASN A C 1
ATOM 623 O O . ASN A 1 83 ? 5.257 -9.310 -16.040 1.00 93.69 83 ASN A O 1
ATOM 627 N N . GLY A 1 84 ? 5.726 -10.347 -14.110 1.00 92.25 84 GLY A N 1
ATOM 628 C CA . GLY A 1 84 ? 7.183 -10.261 -14.253 1.00 92.25 84 GLY A CA 1
ATOM 629 C C . GLY A 1 84 ? 7.745 -8.836 -14.177 1.00 92.25 84 GLY A C 1
ATOM 630 O O . GLY A 1 84 ? 8.802 -8.572 -14.739 1.00 92.25 84 GLY A O 1
ATOM 631 N N . ILE A 1 85 ? 7.044 -7.919 -13.504 1.00 93.12 85 ILE A N 1
ATOM 632 C CA . ILE A 1 85 ? 7.401 -6.492 -13.410 1.00 93.12 85 ILE A CA 1
ATOM 633 C C . ILE A 1 85 ? 7.847 -6.092 -12.000 1.00 93.12 85 ILE A C 1
ATOM 635 O O . ILE A 1 85 ? 7.612 -4.967 -11.580 1.00 93.12 85 ILE A O 1
ATOM 639 N N . ILE A 1 86 ? 8.443 -6.997 -11.225 1.00 92.88 86 ILE A N 1
ATOM 640 C CA . ILE A 1 86 ? 9.012 -6.641 -9.916 1.00 92.88 86 ILE A CA 1
ATOM 641 C C . ILE A 1 86 ? 10.382 -5.993 -10.121 1.00 92.88 86 ILE A C 1
ATOM 643 O O . ILE A 1 86 ? 11.159 -6.447 -10.959 1.00 92.88 86 ILE A O 1
ATOM 647 N N . ALA A 1 87 ? 10.656 -4.917 -9.382 1.00 89.38 87 ALA A N 1
ATOM 648 C CA . ALA A 1 87 ? 11.963 -4.271 -9.383 1.00 89.38 87 ALA A CA 1
ATOM 649 C C . ALA A 1 87 ? 13.019 -5.203 -8.770 1.00 89.38 87 ALA A C 1
ATOM 651 O O . ALA A 1 87 ? 12.753 -5.870 -7.768 1.00 89.38 87 ALA A O 1
ATOM 652 N N . ASP A 1 88 ? 14.208 -5.245 -9.367 1.00 82.38 88 ASP A N 1
ATOM 653 C CA . ASP A 1 88 ? 15.333 -5.978 -8.795 1.00 82.38 88 ASP A CA 1
ATOM 654 C C . ASP A 1 88 ? 15.763 -5.270 -7.495 1.00 82.38 88 ASP A C 1
ATOM 656 O O . ASP A 1 88 ? 15.849 -4.042 -7.449 1.00 82.38 88 ASP A O 1
ATOM 660 N N . ASN A 1 89 ? 15.962 -6.029 -6.414 1.00 64.25 89 ASN A N 1
ATOM 661 C CA . ASN A 1 89 ? 16.477 -5.479 -5.158 1.00 64.25 89 ASN A CA 1
ATOM 662 C C . ASN A 1 89 ? 17.992 -5.250 -5.310 1.00 64.25 89 ASN A C 1
ATOM 664 O O . ASN A 1 89 ? 18.754 -6.201 -5.120 1.00 64.25 89 ASN A O 1
ATOM 668 N N . ASP A 1 90 ? 18.401 -4.028 -5.657 1.00 56.09 90 ASP A N 1
ATOM 669 C CA . ASP A 1 90 ? 19.793 -3.554 -5.534 1.00 56.09 90 ASP A CA 1
ATOM 670 C C . ASP A 1 90 ? 20.167 -3.224 -4.075 1.00 56.09 90 ASP A C 1
ATOM 672 O O . ASP A 1 90 ? 19.321 -2.650 -3.344 1.00 56.09 90 ASP A O 1
#

Mean predicted aligned error: 13.03 Å

Sequence (90 aa):
MSRSRRPTKKPQKPTPVATRDFWGSFDDLPEGDARVSPASDPASVVTSLGSPPLAGHEQVAEHYFRAIYERAGGLAFAIAAGNGIIADND

Foldseek 3Di:
DDDDDDDDDDDDDPDPPPPQDPVHDPVPDPDDQQADEQDPQQLVVVVVVPFDPDPPCRVVVSVVSSVVSVVVSVVVVVVRVVVVRHDDDD

Radius of gyration: 28.59 Å; Cα contacts (8 Å, |Δi|>4): 44; chains: 1; bounding box: 36×96×40 Å

pLDDT: mean 82.09, std 12.9, range [46.31, 95.62]

Solvent-accessible surface area (backbone atoms only — not comparable to full-atom values): 5987 Å² total; per-residue (Å²): 142,81,85,82,81,79,84,79,82,76,83,78,76,80,76,79,71,77,78,69,58,91,84,62,58,82,89,72,56,74,86,72,78,86,44,47,70,76,70,93,60,48,38,54,65,60,65,71,70,50,79,56,97,40,90,98,39,34,69,63,50,50,54,52,52,37,55,50,33,46,51,50,47,52,48,54,45,51,53,28,55,76,69,71,31,54,47,80,90,127

Secondary structure (DSSP, 8-state):
---PPPP-PPPPPPP------TT--GGGSPPPP-SBPPPS-TTHHHHHT-S-S-TT-HHHHHHHHHHHHHHHHHH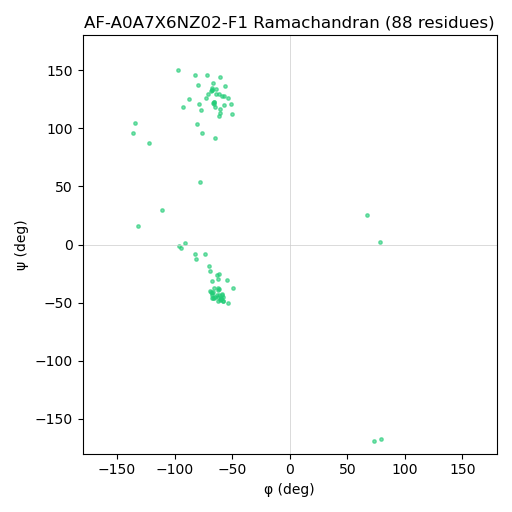HHHHHHHTT-BPP--